Protein AF-A0A8T4ZKP3-F1 (afdb_monomer_lite)

Foldseek 3Di:
DDDDDDDDDDDPDDDDDDDDPDDDPDPDPPPPPVDDDPVVVVVQVVCVHPVNVVVVVVVVVVVLVVVVVVLVVDPLLVVVLVVVVVDNDDLVVSCVVPVDDPVVSVVNVVSCVVNVNDDDDDDDD

Structure (mmCIF, N/CA/C/O backbone):
data_AF-A0A8T4ZKP3-F1
#
_entry.id   AF-A0A8T4ZKP3-F1
#
loop_
_atom_site.group_PDB
_atom_site.id
_atom_site.type_symbol
_atom_site.label_atom_id
_atom_site.label_alt_id
_atom_site.label_comp_id
_atom_site.label_asym_id
_atom_site.label_entity_id
_atom_site.label_seq_id
_atom_site.pdbx_PDB_ins_code
_atom_site.Cartn_x
_atom_site.Cartn_y
_atom_site.Cartn_z
_atom_site.occupancy
_atom_site.B_iso_or_equiv
_atom_site.auth_seq_id
_atom_site.auth_comp_id
_atom_site.auth_asym_id
_atom_site.auth_atom_id
_atom_site.pdbx_PDB_model_num
ATOM 1 N N . MET A 1 1 ? 25.979 -29.014 13.413 1.00 35.12 1 MET A N 1
ATOM 2 C CA . MET A 1 1 ? 24.969 -28.679 14.442 1.00 35.12 1 MET A CA 1
ATOM 3 C C . MET A 1 1 ? 23.823 -27.948 13.746 1.00 35.12 1 MET A C 1
ATOM 5 O O . MET A 1 1 ? 23.999 -26.814 13.324 1.00 35.12 1 MET A O 1
ATOM 9 N N . LEU A 1 2 ? 22.718 -28.652 13.485 1.00 24.64 2 LEU A N 1
ATOM 10 C CA . LEU A 1 2 ? 21.556 -28.159 12.734 1.00 24.64 2 LEU A CA 1
ATOM 11 C C . LEU A 1 2 ? 20.742 -27.194 13.605 1.00 24.64 2 LEU A C 1
ATOM 13 O O . LEU A 1 2 ? 20.291 -27.583 14.679 1.00 24.64 2 LEU A O 1
ATOM 17 N N . LYS A 1 3 ? 20.518 -25.959 13.143 1.00 26.59 3 LYS A N 1
ATOM 18 C CA . LYS A 1 3 ? 19.431 -25.122 13.666 1.00 26.59 3 LYS A CA 1
ATOM 19 C C . LYS A 1 3 ? 18.192 -25.358 12.807 1.00 26.59 3 LYS A C 1
ATOM 21 O O . LYS A 1 3 ? 18.160 -24.988 11.638 1.00 26.59 3 LYS A O 1
ATOM 26 N N . LEU A 1 4 ? 17.199 -26.009 13.405 1.00 24.86 4 LEU A N 1
ATOM 27 C CA . LEU A 1 4 ? 15.846 -26.141 12.878 1.00 24.86 4 LEU A CA 1
ATOM 28 C C . LEU A 1 4 ? 15.144 -24.784 12.988 1.00 24.86 4 LEU A C 1
ATOM 30 O O . LEU A 1 4 ? 14.849 -24.334 14.091 1.00 24.86 4 LEU A O 1
ATOM 34 N N . PHE A 1 5 ? 14.841 -24.157 11.854 1.00 29.16 5 PHE A N 1
ATOM 35 C CA . PHE A 1 5 ? 13.749 -23.194 11.774 1.00 29.16 5 PHE A CA 1
ATOM 36 C C . PHE A 1 5 ? 12.576 -23.883 11.085 1.00 29.16 5 PHE A C 1
ATOM 38 O O . PHE A 1 5 ? 12.651 -24.271 9.921 1.00 29.16 5 PHE A O 1
ATOM 45 N N . SER A 1 6 ? 11.514 -24.091 11.856 1.00 30.12 6 SER A N 1
ATOM 46 C CA . SER A 1 6 ? 10.230 -24.576 11.368 1.00 30.12 6 SER A CA 1
ATOM 47 C C . SER A 1 6 ? 9.428 -23.373 10.884 1.00 30.12 6 SER A C 1
ATOM 49 O O . SER A 1 6 ? 9.102 -22.499 11.685 1.00 30.12 6 SER A O 1
ATOM 51 N N . TYR A 1 7 ? 9.117 -23.324 9.591 1.00 32.78 7 TYR A N 1
ATOM 52 C CA . TYR A 1 7 ? 8.030 -22.500 9.070 1.00 32.78 7 TYR A CA 1
ATOM 53 C C . TYR A 1 7 ? 7.162 -23.334 8.129 1.00 32.78 7 TYR A C 1
ATOM 55 O O . TYR A 1 7 ? 7.633 -24.261 7.470 1.00 32.78 7 TYR A O 1
ATOM 63 N N . GLY A 1 8 ? 5.867 -23.040 8.185 1.00 33.34 8 GLY A N 1
ATOM 64 C CA . GLY A 1 8 ? 4.751 -23.896 7.812 1.00 33.34 8 GLY A CA 1
ATOM 65 C C . GLY A 1 8 ? 4.770 -24.537 6.421 1.00 33.34 8 GLY A C 1
ATOM 66 O O . GLY A 1 8 ? 5.359 -24.070 5.455 1.00 33.34 8 GLY A O 1
ATOM 67 N N . ARG A 1 9 ? 4.049 -25.658 6.390 1.00 46.59 9 ARG A N 1
ATOM 68 C CA . ARG A 1 9 ? 3.660 -26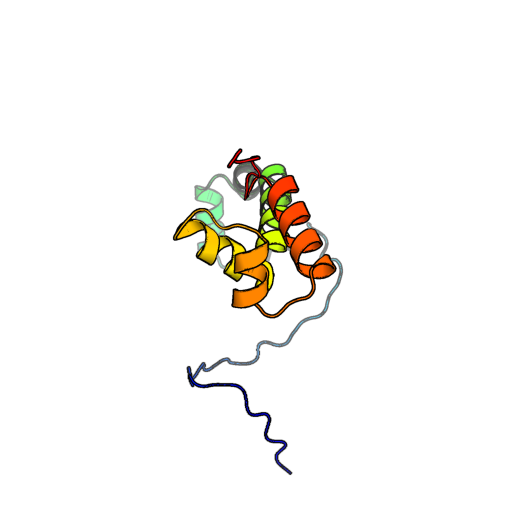.536 5.281 1.00 46.59 9 ARG A CA 1
ATOM 69 C C . ARG A 1 9 ? 3.565 -25.845 3.908 1.00 46.59 9 ARG A C 1
ATOM 71 O O . ARG A 1 9 ? 2.576 -25.187 3.618 1.00 46.59 9 ARG A O 1
ATOM 78 N N . THR A 1 10 ? 4.559 -26.073 3.050 1.00 31.80 10 THR A N 1
ATOM 79 C CA . THR A 1 10 ? 4.486 -26.705 1.709 1.00 31.80 10 THR A CA 1
ATOM 80 C C . THR A 1 10 ? 5.924 -26.742 1.183 1.00 31.80 10 THR A C 1
ATOM 82 O O . THR A 1 10 ? 6.499 -25.704 0.873 1.00 31.80 10 THR A O 1
ATOM 85 N N . LYS A 1 11 ? 6.561 -27.920 1.134 1.00 27.72 11 LYS A N 1
ATOM 86 C CA . LYS A 1 11 ? 7.918 -28.050 0.577 1.00 27.72 11 LYS A CA 1
ATOM 87 C C . LYS A 1 11 ? 7.837 -27.983 -0.950 1.00 27.72 11 LYS A C 1
ATOM 89 O O . LYS A 1 11 ? 7.733 -29.023 -1.592 1.00 27.72 11 LYS A O 1
ATOM 94 N N . ILE A 1 12 ? 7.903 -26.788 -1.532 1.00 30.66 12 ILE A N 1
ATOM 95 C CA . ILE A 1 12 ? 8.325 -26.663 -2.931 1.00 30.66 12 ILE A CA 1
ATOM 96 C C . ILE A 1 12 ? 9.845 -26.815 -2.929 1.00 30.66 12 ILE A C 1
ATOM 98 O O . ILE A 1 12 ? 10.568 -26.035 -2.309 1.00 30.66 12 ILE A O 1
ATOM 102 N N . ARG A 1 13 ? 10.322 -27.888 -3.555 1.00 28.45 13 ARG A N 1
ATOM 103 C CA . ARG A 1 13 ? 11.745 -28.146 -3.758 1.00 28.45 13 ARG A CA 1
ATOM 104 C C . ARG A 1 13 ? 12.170 -27.276 -4.934 1.00 28.45 13 ARG A C 1
ATOM 106 O O . ARG A 1 13 ? 11.744 -27.547 -6.049 1.00 28.45 13 ARG A O 1
ATOM 113 N N . VAL A 1 14 ? 12.936 -26.221 -4.677 1.00 31.30 14 VAL A N 1
ATOM 114 C CA . VAL A 1 14 ? 13.518 -25.419 -5.754 1.00 31.30 14 VAL A CA 1
ATOM 115 C C . VAL A 1 14 ? 15.012 -25.674 -5.785 1.00 31.30 14 VAL A C 1
ATOM 117 O O . VAL A 1 14 ? 15.708 -25.417 -4.803 1.00 31.30 14 VAL A O 1
ATOM 120 N N . GLU A 1 15 ? 15.490 -26.230 -6.893 1.00 28.39 15 GLU A N 1
ATOM 121 C CA . GLU A 1 15 ? 16.912 -26.231 -7.204 1.00 28.39 15 GLU A CA 1
ATOM 122 C C . GLU A 1 15 ? 17.286 -24.824 -7.662 1.00 28.39 15 GLU A C 1
ATOM 124 O O . GLU A 1 15 ? 16.743 -24.313 -8.638 1.00 28.39 15 GLU A O 1
ATOM 129 N N . TYR A 1 16 ? 18.206 -24.189 -6.942 1.00 36.50 16 TYR A N 1
ATOM 130 C CA . TYR A 1 16 ? 18.869 -22.980 -7.406 1.00 36.50 16 TYR A CA 1
ATOM 131 C C . TYR A 1 16 ? 20.374 -23.193 -7.319 1.00 36.50 16 TYR A C 1
ATOM 133 O O . TYR A 1 16 ? 20.923 -23.446 -6.245 1.00 36.50 16 TYR A O 1
ATOM 141 N N . THR A 1 17 ? 21.051 -23.055 -8.453 1.00 42.66 17 THR A N 1
ATOM 142 C CA . THR A 1 17 ? 22.490 -22.820 -8.517 1.00 42.66 17 THR A CA 1
ATOM 143 C C . THR A 1 17 ? 22.757 -21.397 -8.031 1.00 42.66 17 THR A C 1
ATOM 145 O O . THR A 1 17 ? 22.214 -20.430 -8.562 1.00 42.66 17 THR A O 1
ATOM 148 N N . MET A 1 18 ? 23.580 -21.251 -6.992 1.00 35.97 18 MET A N 1
ATOM 149 C CA . MET A 1 18 ? 24.022 -19.939 -6.522 1.00 35.97 18 MET A CA 1
ATOM 150 C C . MET A 1 18 ? 24.868 -19.261 -7.609 1.00 35.97 18 MET A C 1
ATOM 152 O O . MET A 1 18 ? 26.040 -19.588 -7.780 1.00 35.97 18 MET A O 1
ATOM 156 N N . ALA A 1 19 ? 24.290 -18.300 -8.332 1.00 43.16 19 ALA A N 1
ATOM 157 C CA . ALA A 1 19 ? 25.072 -17.326 -9.085 1.00 43.16 19 ALA A CA 1
ATOM 158 C C . ALA A 1 19 ? 25.705 -16.330 -8.091 1.00 43.16 19 ALA A C 1
ATOM 160 O O . ALA A 1 19 ? 25.031 -15.893 -7.151 1.00 43.16 19 ALA A O 1
ATOM 161 N N . PRO A 1 20 ? 26.990 -15.967 -8.248 1.00 42.41 20 PRO A N 1
ATOM 162 C CA . PRO A 1 20 ? 27.661 -15.084 -7.308 1.00 42.41 20 PRO A CA 1
ATOM 163 C C . PRO A 1 20 ? 27.007 -13.700 -7.336 1.00 42.41 20 PRO A C 1
ATOM 165 O O . PRO A 1 20 ? 26.900 -13.064 -8.385 1.00 42.41 20 PRO A O 1
ATOM 168 N N . GLN A 1 21 ? 26.596 -13.221 -6.162 1.00 52.56 21 GLN A N 1
ATOM 169 C CA . GLN A 1 21 ? 26.094 -11.864 -5.974 1.00 52.56 21 GLN A CA 1
ATOM 170 C C . GLN A 1 21 ? 27.250 -10.877 -6.184 1.00 52.56 21 GLN A C 1
ATOM 172 O O . GLN A 1 21 ? 28.018 -10.586 -5.265 1.00 52.56 21 GLN A O 1
ATOM 177 N N . ARG A 1 22 ? 27.402 -10.364 -7.410 1.00 44.00 22 ARG A N 1
ATOM 178 C CA . ARG A 1 22 ? 28.267 -9.210 -7.669 1.00 44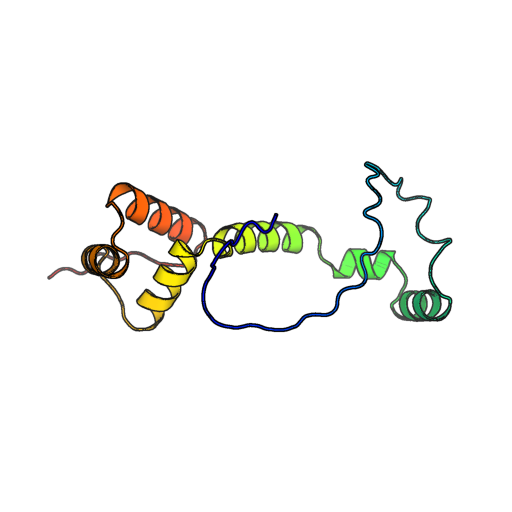.00 22 ARG A CA 1
ATOM 179 C C . ARG A 1 22 ? 27.595 -7.966 -7.097 1.00 44.00 22 ARG A C 1
ATOM 181 O O . ARG A 1 22 ? 26.76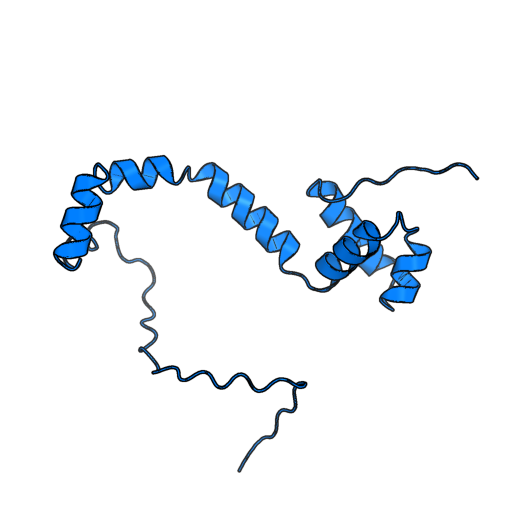6 -7.334 -7.743 1.00 44.00 22 ARG A O 1
ATOM 188 N N . ASN A 1 23 ? 28.009 -7.594 -5.892 1.00 45.66 23 ASN A N 1
ATOM 189 C CA . ASN A 1 23 ? 27.893 -6.223 -5.420 1.00 45.66 23 ASN A CA 1
ATOM 190 C C . ASN A 1 23 ? 28.708 -5.328 -6.365 1.00 45.66 23 ASN A C 1
ATOM 192 O O . ASN A 1 23 ? 29.934 -5.423 -6.382 1.00 45.66 23 ASN A O 1
ATOM 196 N N . ASN A 1 24 ? 28.061 -4.449 -7.135 1.00 44.06 24 ASN A N 1
ATOM 197 C CA . ASN A 1 24 ? 28.739 -3.236 -7.585 1.00 44.06 24 ASN A CA 1
ATOM 198 C C . ASN A 1 24 ? 27.764 -2.055 -7.762 1.00 44.06 24 ASN A C 1
ATOM 200 O O . ASN A 1 24 ? 26.943 -2.059 -8.687 1.00 44.06 24 ASN A O 1
ATOM 204 N N . PRO A 1 25 ? 27.834 -1.037 -6.888 1.00 52.25 25 PRO A N 1
ATOM 205 C CA . PRO A 1 25 ? 27.089 0.198 -7.052 1.00 52.25 25 PRO A CA 1
ATOM 206 C C . PRO A 1 25 ? 27.671 0.996 -8.232 1.00 52.25 25 PRO A C 1
ATOM 208 O O . PRO A 1 25 ? 28.867 1.242 -8.299 1.00 52.25 25 PRO A O 1
ATOM 211 N N . ARG A 1 26 ? 26.800 1.461 -9.137 1.00 47.28 26 ARG A N 1
ATOM 212 C CA . ARG A 1 26 ? 27.110 2.327 -10.300 1.00 47.28 26 ARG A CA 1
ATOM 213 C C . ARG A 1 26 ? 27.875 1.658 -11.453 1.00 47.28 26 ARG A C 1
ATOM 215 O O . ARG A 1 26 ? 28.978 2.057 -11.811 1.00 47.28 26 ARG A O 1
ATOM 222 N N . ILE A 1 27 ? 27.213 0.750 -12.167 1.00 46.22 27 ILE A N 1
ATOM 223 C CA . ILE A 1 27 ? 27.586 0.499 -13.568 1.00 46.22 27 ILE A CA 1
ATOM 224 C C . ILE A 1 27 ? 27.127 1.711 -14.392 1.00 46.22 27 ILE A C 1
ATOM 226 O O . ILE A 1 27 ? 25.927 1.898 -14.606 1.00 46.22 27 ILE A O 1
ATOM 230 N N . SER A 1 28 ? 28.089 2.543 -14.808 1.00 49.69 28 SER A N 1
ATOM 231 C CA . SER A 1 28 ? 27.912 3.627 -15.782 1.00 49.69 28 SER A CA 1
ATOM 232 C C . SER A 1 28 ? 27.159 3.120 -17.017 1.00 49.69 28 SER A C 1
ATOM 234 O O . SER A 1 28 ? 27.472 2.048 -17.538 1.00 49.69 28 SER A O 1
ATOM 236 N N . ARG A 1 29 ? 26.169 3.894 -17.491 1.00 48.72 29 ARG A N 1
ATOM 237 C CA . ARG A 1 29 ? 25.304 3.562 -18.643 1.00 48.72 29 ARG A CA 1
ATOM 238 C C . ARG A 1 29 ? 26.085 3.119 -19.890 1.00 48.72 29 ARG A C 1
ATOM 240 O O . ARG A 1 29 ? 25.579 2.308 -20.649 1.00 48.72 29 ARG A O 1
ATOM 247 N N . LYS A 1 30 ? 27.325 3.589 -20.058 1.00 43.25 30 LYS A N 1
ATOM 248 C CA . LYS A 1 30 ? 28.146 3.408 -21.264 1.00 43.25 30 LYS A CA 1
ATOM 249 C C . LYS A 1 30 ? 28.743 2.001 -21.462 1.00 43.25 30 LYS A C 1
ATOM 251 O O . LYS A 1 30 ? 29.404 1.783 -22.463 1.00 43.25 30 LYS A O 1
ATOM 256 N N . ASN A 1 31 ? 28.550 1.063 -20.527 1.00 44.44 31 ASN A N 1
ATOM 257 C CA . ASN A 1 31 ? 29.240 -0.240 -20.526 1.00 44.44 31 ASN A CA 1
ATOM 258 C C . ASN A 1 31 ? 28.301 -1.466 -20.629 1.00 44.44 31 ASN A C 1
ATOM 260 O O . ASN A 1 31 ? 28.696 -2.560 -20.234 1.00 44.44 31 ASN A O 1
ATOM 264 N N . ARG A 1 32 ? 27.044 -1.300 -21.079 1.00 47.75 32 ARG A N 1
ATOM 265 C CA . ARG A 1 32 ? 26.034 -2.387 -21.106 1.00 47.75 32 ARG A CA 1
ATOM 266 C C . ARG A 1 32 ? 25.724 -2.973 -22.486 1.00 47.75 32 ARG A C 1
ATOM 268 O O . ARG A 1 32 ? 25.268 -4.106 -22.539 1.00 47.75 32 ARG A O 1
ATOM 275 N N . GLU A 1 33 ? 25.975 -2.245 -23.571 1.00 48.31 33 GLU A N 1
ATOM 276 C CA . GLU A 1 33 ? 25.677 -2.725 -24.934 1.00 48.31 33 GLU A CA 1
ATOM 277 C C . GLU A 1 33 ? 26.687 -3.769 -25.435 1.00 48.31 33 GLU A C 1
ATOM 279 O O . GLU A 1 33 ? 26.319 -4.667 -26.177 1.00 48.31 33 GLU A O 1
ATOM 284 N N . ALA A 1 34 ? 27.940 -3.730 -24.971 1.00 52.34 34 ALA A N 1
ATOM 285 C CA . ALA A 1 34 ? 29.022 -4.576 -25.490 1.00 52.34 34 ALA A CA 1
ATOM 286 C C . ALA A 1 34 ? 29.022 -6.044 -24.996 1.00 52.34 34 ALA A C 1
ATOM 288 O O . ALA A 1 34 ? 29.995 -6.757 -25.223 1.00 52.34 34 ALA A O 1
ATOM 289 N N . ALA A 1 35 ? 27.988 -6.496 -24.278 1.00 57.62 35 ALA A N 1
ATOM 290 C CA . ALA A 1 35 ? 27.959 -7.825 -23.649 1.00 57.62 35 ALA A CA 1
ATOM 291 C C . ALA A 1 35 ? 26.611 -8.556 -23.798 1.00 57.62 35 ALA A C 1
ATOM 293 O O . ALA A 1 35 ? 26.294 -9.430 -22.989 1.00 57.62 35 ALA A O 1
ATOM 294 N N . LEU A 1 36 ? 25.795 -8.177 -24.782 1.00 63.53 36 LEU A N 1
ATOM 295 C CA . LEU A 1 36 ? 24.539 -8.870 -25.069 1.00 63.53 36 LEU A CA 1
ATOM 296 C C . LEU A 1 36 ? 24.806 -10.065 -26.004 1.00 63.53 36 LEU A C 1
ATOM 298 O O . LEU A 1 36 ? 25.575 -9.910 -26.952 1.00 63.53 36 LEU A O 1
ATOM 302 N N . PRO A 1 37 ? 24.197 -11.243 -25.761 1.00 79.62 37 PRO A N 1
ATOM 303 C CA . PRO A 1 37 ? 24.164 -12.322 -26.746 1.00 79.62 37 PRO A CA 1
ATOM 304 C C . PRO A 1 37 ? 23.595 -11.816 -28.078 1.00 79.62 37 PRO A C 1
ATOM 306 O O . PRO A 1 37 ? 22.670 -11.002 -28.074 1.00 79.62 37 PRO A O 1
ATOM 309 N N . GLU A 1 38 ? 24.133 -12.309 -29.193 1.00 71.38 38 GLU A N 1
ATOM 310 C CA . GLU A 1 38 ? 23.807 -11.852 -30.553 1.00 71.38 38 GLU A CA 1
ATOM 311 C C . GLU A 1 38 ? 22.292 -11.887 -30.826 1.00 71.38 38 GLU A C 1
ATOM 313 O O . GLU A 1 38 ? 21.718 -10.869 -31.211 1.00 71.38 38 GLU A O 1
ATOM 318 N N . GLU A 1 39 ? 21.617 -12.970 -30.425 1.00 70.50 39 GLU A N 1
ATOM 319 C CA . GLU A 1 39 ? 20.152 -13.127 -30.492 1.00 70.50 39 GLU A CA 1
ATOM 320 C C . GLU A 1 39 ? 19.373 -11.996 -29.796 1.00 70.50 39 GLU A C 1
ATOM 322 O O . GLU A 1 39 ? 18.339 -11.535 -30.277 1.00 70.50 39 GLU A O 1
ATOM 327 N N . VAL A 1 40 ? 19.861 -11.515 -28.649 1.00 76.94 40 VAL A N 1
ATOM 328 C CA . VAL A 1 40 ? 19.201 -10.437 -27.896 1.00 76.94 40 VAL A CA 1
ATOM 329 C C . VAL A 1 40 ? 19.447 -9.089 -28.573 1.00 76.94 40 VAL A C 1
ATOM 331 O O . VAL A 1 40 ? 18.574 -8.221 -28.555 1.00 76.94 40 VAL A O 1
ATOM 334 N N . SER A 1 41 ? 20.620 -8.903 -29.182 1.00 70.44 41 SER A N 1
ATOM 335 C CA . SER A 1 41 ? 20.955 -7.673 -29.904 1.00 70.44 41 SER A CA 1
ATOM 336 C C . SER A 1 41 ? 20.124 -7.500 -31.178 1.00 70.44 41 SER A C 1
ATOM 338 O O . SER A 1 41 ? 19.668 -6.387 -31.462 1.00 70.44 41 SER A O 1
ATOM 340 N N . GLU A 1 42 ? 19.852 -8.596 -31.889 1.00 73.94 42 GLU A N 1
ATOM 341 C CA . GLU A 1 42 ? 18.992 -8.606 -33.072 1.00 73.94 42 GLU A CA 1
ATOM 342 C C . GLU A 1 42 ? 17.539 -8.321 -32.683 1.00 73.94 42 GLU A C 1
ATOM 344 O O . GLU A 1 42 ? 16.947 -7.379 -33.205 1.00 73.94 42 GLU A O 1
ATOM 349 N N . ALA A 1 43 ? 17.006 -9.006 -31.666 1.00 74.94 43 ALA A N 1
ATOM 350 C CA . ALA A 1 43 ? 15.640 -8.776 -31.185 1.00 74.94 43 ALA A CA 1
ATOM 351 C C . ALA A 1 43 ? 15.400 -7.333 -30.694 1.00 74.94 43 ALA A C 1
ATOM 353 O O . ALA A 1 43 ? 14.328 -6.760 -30.898 1.00 74.94 43 ALA A O 1
ATOM 354 N N . ILE A 1 44 ? 16.393 -6.716 -30.044 1.00 73.69 44 ILE A N 1
ATOM 355 C CA . ILE A 1 44 ? 16.308 -5.314 -29.608 1.00 73.69 44 ILE A CA 1
ATOM 356 C C . ILE A 1 44 ? 16.370 -4.369 -30.811 1.00 73.69 44 ILE A C 1
ATOM 358 O O . ILE A 1 44 ? 15.638 -3.380 -30.839 1.00 73.69 44 ILE A O 1
ATOM 362 N N . SER A 1 45 ? 17.219 -4.665 -31.797 1.00 75.81 45 SER A N 1
ATOM 363 C CA . SER A 1 45 ? 17.304 -3.896 -33.044 1.00 75.81 45 SER A CA 1
ATOM 364 C C . SER A 1 45 ? 15.984 -3.934 -33.818 1.00 75.81 45 SER A C 1
ATOM 366 O O . SER A 1 45 ? 15.491 -2.885 -34.234 1.00 75.81 45 SER A O 1
ATOM 368 N N . GLU A 1 46 ? 15.362 -5.109 -33.933 1.00 79.81 46 GLU A N 1
ATOM 369 C CA . GLU A 1 46 ? 14.043 -5.294 -34.555 1.00 79.81 46 GLU A CA 1
ATOM 370 C C . GLU A 1 46 ? 12.925 -4.559 -33.803 1.00 79.81 46 GLU A C 1
ATOM 372 O O . GLU A 1 46 ? 12.021 -3.998 -34.422 1.00 79.81 46 GLU A O 1
ATOM 377 N N . ALA A 1 47 ? 13.012 -4.485 -32.472 1.00 73.88 47 ALA A N 1
ATOM 378 C CA . ALA A 1 47 ? 12.079 -3.732 -31.634 1.00 73.88 47 ALA A CA 1
ATOM 379 C C . ALA A 1 47 ? 12.274 -2.199 -31.695 1.00 73.88 47 ALA A C 1
ATOM 381 O O . ALA A 1 47 ? 11.636 -1.475 -30.930 1.00 73.88 47 ALA A O 1
ATOM 382 N N . GLY A 1 48 ? 13.146 -1.683 -32.571 1.00 79.38 48 GLY A N 1
ATOM 383 C CA . GLY A 1 48 ? 13.415 -0.247 -32.714 1.00 79.38 48 GLY A CA 1
ATOM 384 C C . GLY A 1 48 ? 14.532 0.286 -31.808 1.00 79.38 48 GLY A C 1
ATOM 385 O O . GLY A 1 48 ? 14.669 1.500 -31.645 1.00 79.38 48 GLY A O 1
ATOM 386 N N . GLY A 1 49 ? 15.337 -0.600 -31.222 1.00 83.38 49 GLY A N 1
ATOM 387 C CA . GLY A 1 49 ? 16.488 -0.263 -30.387 1.00 83.38 49 GLY A CA 1
ATOM 388 C C . GLY A 1 49 ? 16.153 -0.011 -28.913 1.00 83.38 49 GLY A C 1
ATOM 389 O O . GLY A 1 49 ? 14.996 0.060 -28.490 1.00 83.38 49 GLY A O 1
ATOM 390 N N . LEU A 1 50 ? 17.202 0.154 -28.098 1.00 75.75 50 LEU A N 1
ATOM 391 C CA . LEU A 1 50 ? 17.070 0.395 -26.654 1.00 75.75 50 LEU A CA 1
ATOM 392 C C . LEU A 1 50 ? 16.302 1.681 -26.334 1.00 75.75 50 LEU A C 1
ATOM 394 O O . LEU A 1 50 ? 15.548 1.713 -25.363 1.00 75.75 50 LEU A O 1
ATOM 398 N N . ASP A 1 51 ? 16.455 2.721 -27.152 1.00 78.06 51 ASP A N 1
ATOM 399 C CA . ASP A 1 51 ? 15.752 3.989 -26.956 1.00 78.06 51 ASP A CA 1
ATOM 400 C C . ASP A 1 51 ? 14.236 3.834 -27.138 1.00 78.06 51 ASP A C 1
ATOM 402 O O . ASP A 1 51 ? 13.459 4.392 -26.355 1.00 78.06 51 ASP A O 1
ATOM 406 N N . HIS A 1 52 ? 13.800 3.018 -28.106 1.00 80.56 52 HIS A N 1
ATOM 407 C CA . HIS A 1 52 ? 12.382 2.718 -28.299 1.00 80.56 52 HIS A CA 1
ATOM 408 C C . HIS A 1 52 ? 11.811 1.948 -27.104 1.00 80.56 52 HIS A C 1
ATOM 410 O O . HIS A 1 52 ? 10.769 2.328 -26.566 1.00 80.56 52 HIS A O 1
ATOM 416 N N . LEU A 1 53 ? 12.535 0.937 -26.613 1.00 79.00 53 LEU A N 1
ATOM 417 C CA . LEU A 1 53 ? 12.148 0.179 -25.419 1.00 79.00 53 LEU A CA 1
ATOM 418 C C . LEU A 1 53 ? 12.058 1.068 -24.170 1.00 79.00 53 LEU A C 1
ATOM 420 O O . LEU A 1 53 ? 11.092 0.982 -23.412 1.00 79.00 53 LEU A O 1
ATOM 424 N N . LEU A 1 54 ? 13.033 1.955 -23.956 1.00 75.25 54 LEU A N 1
ATOM 425 C CA . LEU A 1 54 ? 13.028 2.881 -22.820 1.00 75.25 54 LEU A CA 1
ATOM 426 C C . LEU A 1 54 ? 11.849 3.859 -22.871 1.00 75.25 54 LEU A C 1
ATOM 428 O O . LEU A 1 54 ? 11.280 4.181 -21.825 1.00 75.25 54 LEU A O 1
ATOM 432 N N . SER A 1 55 ? 11.465 4.302 -24.069 1.00 77.88 55 SER A N 1
ATOM 433 C CA . SER A 1 55 ? 10.281 5.139 -24.282 1.00 77.88 55 SER A CA 1
ATOM 434 C C . SER A 1 55 ? 8.982 4.361 -24.029 1.00 77.88 55 SER A C 1
ATOM 436 O O . SER A 1 55 ? 8.079 4.852 -23.345 1.00 77.88 55 SER A O 1
ATOM 438 N N . ALA A 1 56 ? 8.918 3.107 -24.486 1.00 80.00 56 ALA A N 1
ATOM 439 C CA . ALA A 1 56 ? 7.771 2.221 -24.298 1.00 80.00 56 ALA A CA 1
ATOM 440 C C . ALA A 1 56 ? 7.521 1.847 -22.824 1.00 80.00 56 ALA A C 1
ATOM 442 O O . ALA A 1 56 ? 6.370 1.713 -22.414 1.00 80.00 56 ALA A O 1
ATOM 443 N N . ILE A 1 57 ? 8.576 1.732 -22.006 1.00 79.69 57 ILE A N 1
ATOM 444 C CA . ILE A 1 57 ? 8.477 1.405 -20.569 1.00 79.69 57 ILE A CA 1
ATOM 445 C C . ILE A 1 57 ? 7.775 2.515 -19.758 1.00 79.69 57 ILE A C 1
ATOM 447 O O . ILE A 1 57 ? 7.389 2.271 -18.619 1.00 79.69 57 ILE A O 1
ATOM 451 N N . ARG A 1 58 ? 7.573 3.718 -20.322 1.00 77.25 58 ARG A N 1
ATOM 452 C CA . ARG A 1 58 ? 6.885 4.861 -19.683 1.00 77.25 58 ARG A CA 1
ATOM 453 C C . ARG A 1 58 ? 7.309 5.051 -18.212 1.00 77.25 58 ARG A C 1
ATOM 455 O O . ARG A 1 58 ? 6.541 4.788 -17.290 1.00 77.25 58 ARG A O 1
ATOM 462 N N . PRO A 1 59 ? 8.528 5.560 -17.951 1.00 73.38 59 PRO A N 1
ATOM 463 C CA . PRO A 1 59 ? 9.150 5.552 -16.617 1.00 73.38 59 PRO A CA 1
ATOM 464 C C . PRO A 1 59 ? 8.328 6.180 -15.479 1.00 73.38 59 PRO A C 1
ATOM 466 O O . PRO A 1 59 ? 8.477 5.798 -14.317 1.00 73.38 59 PRO A O 1
ATOM 469 N N . ASN A 1 60 ? 7.465 7.149 -15.796 1.00 75.38 60 ASN A N 1
ATOM 470 C CA . ASN A 1 60 ? 6.577 7.772 -14.815 1.00 75.38 60 ASN A CA 1
ATOM 471 C C . ASN A 1 60 ? 5.492 6.805 -14.314 1.00 75.38 60 ASN A C 1
ATOM 473 O O . ASN A 1 60 ? 5.155 6.849 -13.131 1.00 75.38 60 ASN A O 1
ATOM 477 N N . GLU A 1 61 ? 5.000 5.910 -15.174 1.00 84.56 61 GLU A N 1
ATOM 478 C CA . GLU A 1 61 ? 4.038 4.859 -14.814 1.00 84.56 61 GLU A CA 1
ATOM 479 C C . GLU A 1 61 ? 4.706 3.839 -13.890 1.00 84.56 61 GLU A C 1
ATOM 481 O O . GLU A 1 61 ? 4.191 3.561 -12.813 1.00 84.56 61 GLU A O 1
ATOM 486 N N . ILE A 1 62 ? 5.944 3.432 -14.198 1.00 88.25 62 ILE A N 1
ATOM 487 C CA . ILE A 1 62 ? 6.726 2.519 -13.346 1.00 88.25 62 ILE A CA 1
ATOM 488 C C . ILE A 1 62 ? 6.897 3.055 -11.922 1.00 88.25 62 ILE A C 1
ATOM 490 O O . ILE A 1 62 ? 6.857 2.291 -10.956 1.00 88.25 62 ILE A O 1
ATOM 494 N N . LYS A 1 63 ? 7.089 4.370 -11.755 1.00 86.88 63 LYS A N 1
ATOM 495 C CA . LYS A 1 63 ? 7.207 4.968 -10.418 1.00 86.88 63 LYS A CA 1
ATOM 496 C C . LYS A 1 63 ? 5.888 4.884 -9.643 1.00 86.88 63 LYS A C 1
ATOM 498 O O . LYS A 1 63 ? 5.921 4.602 -8.443 1.00 86.88 63 LYS A O 1
ATOM 503 N N . ALA A 1 64 ? 4.759 5.131 -10.306 1.00 87.44 64 ALA A N 1
ATOM 504 C CA . ALA A 1 64 ? 3.435 5.001 -9.704 1.00 87.44 64 ALA A CA 1
ATOM 505 C C . ALA A 1 64 ? 3.127 3.536 -9.354 1.00 87.44 64 ALA A C 1
ATOM 507 O O . ALA A 1 64 ? 2.755 3.245 -8.215 1.00 87.44 64 ALA A O 1
ATOM 508 N N . ASP A 1 65 ? 3.403 2.611 -10.273 1.00 88.56 65 ASP A N 1
ATOM 509 C CA . ASP A 1 65 ? 3.225 1.172 -10.076 1.00 88.56 65 ASP A CA 1
ATOM 510 C C . ASP A 1 65 ? 4.087 0.651 -8.926 1.00 88.56 65 ASP A C 1
ATOM 512 O O . ASP A 1 65 ? 3.615 -0.095 -8.073 1.00 88.56 65 ASP A O 1
ATOM 516 N N . ALA A 1 66 ? 5.350 1.074 -8.839 1.00 92.38 66 ALA A N 1
ATOM 517 C CA . ALA A 1 66 ? 6.227 0.696 -7.736 1.00 92.38 66 ALA A CA 1
ATOM 518 C C . ALA A 1 66 ? 5.699 1.192 -6.379 1.00 92.38 66 ALA A C 1
ATOM 520 O O . ALA A 1 66 ? 5.778 0.466 -5.382 1.00 92.38 66 ALA A O 1
ATOM 521 N N . ALA A 1 67 ? 5.143 2.407 -6.325 1.00 90.62 67 ALA A N 1
ATOM 522 C CA . ALA A 1 67 ? 4.524 2.937 -5.112 1.00 90.62 67 ALA A CA 1
ATOM 523 C C . ALA A 1 67 ? 3.277 2.127 -4.722 1.00 90.62 67 ALA A C 1
ATOM 525 O O . ALA A 1 67 ? 3.142 1.736 -3.560 1.00 90.62 67 ALA A O 1
ATOM 526 N N . LEU A 1 68 ? 2.422 1.802 -5.695 1.00 91.75 68 LEU A N 1
ATOM 527 C CA . LEU A 1 68 ? 1.244 0.965 -5.490 1.00 91.75 68 LEU A CA 1
ATOM 528 C C . LEU A 1 68 ? 1.625 -0.447 -5.020 1.00 91.75 68 LEU A C 1
ATOM 530 O O . LEU A 1 68 ? 1.081 -0.945 -4.036 1.00 91.75 68 LEU A O 1
ATOM 534 N N . HIS A 1 69 ? 2.610 -1.080 -5.654 1.00 93.25 69 HIS A N 1
ATOM 535 C CA . HIS A 1 69 ? 3.081 -2.408 -5.264 1.00 93.25 69 HIS A CA 1
ATOM 536 C C . HIS A 1 69 ? 3.693 -2.425 -3.863 1.00 93.25 69 HIS A C 1
ATOM 538 O O . HIS A 1 69 ? 3.464 -3.373 -3.117 1.00 93.25 69 HIS A O 1
ATOM 544 N N . LYS A 1 70 ? 4.391 -1.363 -3.448 1.00 94.44 70 LYS A N 1
ATOM 545 C CA . LYS A 1 70 ? 4.861 -1.209 -2.060 1.00 94.44 70 LYS A CA 1
ATOM 546 C C . LYS A 1 70 ? 3.700 -1.116 -1.061 1.00 94.44 70 LYS A C 1
ATOM 548 O O . LYS A 1 70 ? 3.834 -1.486 0.109 1.00 94.44 70 LYS A O 1
ATOM 553 N N . ILE A 1 71 ? 2.547 -0.612 -1.497 1.00 93.94 71 ILE A N 1
ATOM 554 C CA . ILE A 1 71 ? 1.329 -0.614 -0.687 1.00 93.94 71 ILE A CA 1
ATOM 555 C C . ILE A 1 71 ? 0.697 -2.010 -0.642 1.00 93.94 71 ILE A C 1
ATOM 557 O O . ILE A 1 71 ? 0.253 -2.469 0.406 1.00 93.94 71 ILE A O 1
ATOM 561 N N . LEU A 1 72 ? 0.715 -2.736 -1.749 1.00 92.81 72 LEU A N 1
ATOM 562 C CA . LEU A 1 72 ? 0.150 -4.082 -1.819 1.00 92.81 72 LEU A CA 1
ATOM 563 C C . LEU A 1 72 ? 1.057 -5.166 -1.217 1.00 92.81 72 LEU A C 1
ATOM 565 O O . LEU A 1 72 ? 0.577 -6.252 -0.919 1.00 92.81 72 LEU A O 1
ATOM 569 N N . SER A 1 73 ? 2.343 -4.897 -0.988 1.00 94.62 73 SER A N 1
ATOM 570 C CA . SER A 1 73 ? 3.304 -5.887 -0.481 1.00 94.62 73 SER A CA 1
ATOM 571 C C . SER A 1 73 ? 3.182 -6.206 1.018 1.00 94.62 73 SER A C 1
ATOM 573 O O . SER A 1 73 ? 4.046 -6.886 1.563 1.00 94.62 73 SER A O 1
ATOM 575 N N . ASP A 1 74 ? 2.171 -5.684 1.713 1.00 95.44 74 ASP A N 1
ATOM 576 C CA . ASP A 1 74 ? 1.934 -5.942 3.138 1.00 95.44 74 ASP A CA 1
ATOM 577 C C . ASP A 1 74 ? 0.777 -6.923 3.321 1.00 95.44 74 ASP A C 1
ATOM 579 O O . ASP A 1 74 ? -0.324 -6.725 2.806 1.00 95.44 74 ASP A O 1
ATOM 583 N N . GLU A 1 75 ? 1.037 -7.976 4.090 1.00 94.31 75 GLU A N 1
ATOM 584 C CA . GLU A 1 75 ? 0.096 -9.072 4.311 1.00 94.31 75 GLU A CA 1
ATOM 585 C C . GLU A 1 75 ? -1.221 -8.594 4.938 1.00 94.31 75 GLU A C 1
ATOM 587 O O . GLU A 1 75 ? -2.299 -8.982 4.487 1.00 94.31 75 GLU A O 1
ATOM 592 N N . THR A 1 76 ? -1.149 -7.689 5.919 1.00 93.94 76 THR A N 1
ATOM 593 C CA . THR A 1 76 ? -2.318 -7.133 6.619 1.00 93.94 76 THR A CA 1
ATOM 594 C C . THR A 1 76 ? -3.246 -6.426 5.629 1.00 93.94 76 THR A C 1
ATOM 596 O O . THR A 1 76 ? -4.448 -6.696 5.588 1.00 93.94 76 THR A O 1
ATOM 599 N N . ARG A 1 77 ? -2.690 -5.569 4.767 1.00 94.81 77 ARG A N 1
ATOM 600 C CA . ARG A 1 77 ? -3.443 -4.865 3.718 1.00 94.81 77 ARG A CA 1
ATOM 601 C C . ARG A 1 77 ? -4.061 -5.824 2.700 1.00 94.81 77 ARG A C 1
ATOM 603 O O . ARG A 1 77 ? -5.218 -5.633 2.326 1.00 94.81 77 ARG A O 1
ATOM 610 N N . LEU A 1 78 ? -3.355 -6.882 2.300 1.00 94.81 78 LEU A N 1
ATOM 611 C CA . LEU A 1 78 ? -3.908 -7.898 1.395 1.00 94.81 78 LEU A CA 1
ATOM 612 C C . LEU A 1 78 ? -5.078 -8.668 2.018 1.00 94.81 78 LEU A C 1
ATOM 614 O O . LEU A 1 78 ? -6.058 -8.950 1.324 1.00 94.81 78 LEU A O 1
ATOM 618 N N . VAL A 1 79 ? -5.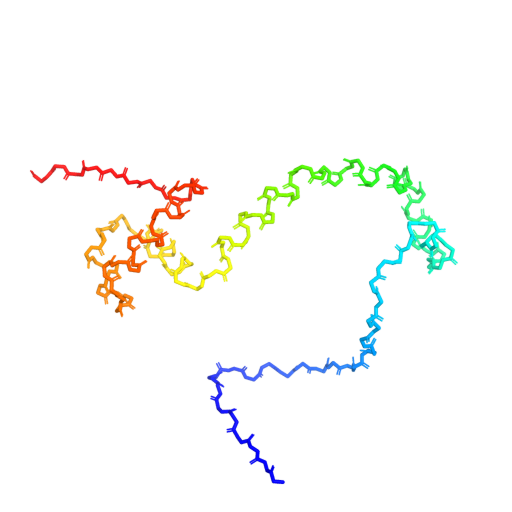006 -8.984 3.313 1.00 93.81 79 VAL A N 1
ATOM 619 C CA . VAL A 1 79 ? -6.114 -9.617 4.042 1.00 93.81 79 VAL A CA 1
ATOM 620 C C . VAL A 1 79 ? -7.326 -8.687 4.099 1.00 93.81 79 VAL A C 1
ATOM 622 O O . VAL A 1 79 ? -8.423 -9.134 3.771 1.00 93.81 79 VAL A O 1
ATOM 625 N N . ILE A 1 80 ? -7.138 -7.399 4.422 1.00 92.56 80 ILE A N 1
ATOM 626 C CA . ILE A 1 80 ? -8.220 -6.395 4.425 1.00 92.56 80 ILE A CA 1
ATOM 627 C C . ILE A 1 80 ? -8.900 -6.334 3.053 1.00 92.56 80 ILE A C 1
ATOM 629 O O . ILE A 1 80 ? -10.122 -6.446 2.964 1.00 92.56 80 ILE A O 1
ATOM 633 N N . LEU A 1 81 ? -8.117 -6.215 1.977 1.00 93.12 81 LEU A N 1
ATOM 634 C CA . LEU A 1 81 ? -8.647 -6.149 0.614 1.00 93.12 81 LEU A CA 1
ATOM 635 C C . LEU A 1 81 ? -9.427 -7.414 0.246 1.00 93.12 81 LEU A C 1
ATOM 637 O O . LEU A 1 81 ? -10.515 -7.326 -0.318 1.00 93.12 81 LEU A O 1
ATOM 641 N N . ARG A 1 82 ? -8.904 -8.599 0.578 1.00 93.44 82 ARG A N 1
ATOM 642 C CA . ARG A 1 82 ? -9.609 -9.863 0.324 1.00 93.44 82 ARG A CA 1
ATOM 643 C C . ARG A 1 82 ? -10.886 -9.990 1.145 1.00 93.44 82 ARG A C 1
ATOM 645 O O . ARG A 1 82 ? -11.864 -10.498 0.613 1.00 93.44 82 ARG A O 1
ATOM 652 N N . ALA A 1 83 ? -10.894 -9.524 2.390 1.00 90.12 83 ALA A N 1
ATOM 653 C CA . ALA A 1 83 ? -12.073 -9.553 3.247 1.00 90.12 83 ALA A CA 1
ATOM 654 C C . ALA A 1 83 ? -13.186 -8.646 2.693 1.00 90.12 83 ALA A C 1
ATOM 656 O O . ALA A 1 83 ? -14.295 -9.121 2.459 1.00 90.12 83 ALA A O 1
ATOM 657 N N . ILE A 1 84 ? -12.867 -7.383 2.382 1.00 88.69 84 ILE A N 1
ATOM 658 C CA . ILE A 1 84 ? -13.834 -6.403 1.853 1.00 88.69 84 ILE A CA 1
ATOM 659 C C . ILE A 1 84 ? -14.381 -6.826 0.478 1.00 88.69 84 ILE A C 1
ATOM 661 O O . ILE A 1 84 ? -15.532 -6.555 0.152 1.00 88.69 84 ILE A O 1
ATOM 665 N N . ARG A 1 85 ? -13.595 -7.550 -0.331 1.00 89.38 85 ARG A N 1
ATOM 666 C CA . ARG A 1 85 ? -14.078 -8.105 -1.608 1.00 89.38 85 ARG A CA 1
ATOM 667 C C . ARG A 1 85 ? -15.206 -9.127 -1.458 1.00 89.38 85 ARG A C 1
ATOM 669 O O . ARG A 1 85 ? -15.932 -9.330 -2.427 1.00 89.38 85 ARG A O 1
ATOM 676 N N . GLN A 1 86 ? -15.335 -9.777 -0.301 1.00 89.75 86 GLN A N 1
ATOM 677 C CA . GLN A 1 86 ? -16.407 -10.746 -0.058 1.00 89.75 86 GLN A CA 1
ATOM 678 C C . GLN A 1 86 ? -17.697 -10.058 0.390 1.00 89.75 86 GLN A C 1
ATOM 680 O O . GLN A 1 86 ? -18.783 -10.479 -0.002 1.00 89.75 86 GLN A O 1
ATOM 685 N N . CYS A 1 87 ? -17.584 -9.009 1.204 1.00 82.00 87 CYS A N 1
ATOM 686 C CA . CYS A 1 87 ? -18.696 -8.149 1.589 1.00 82.00 87 CYS A CA 1
ATOM 687 C C . CYS A 1 87 ? -18.187 -6.817 2.147 1.00 82.00 87 CYS 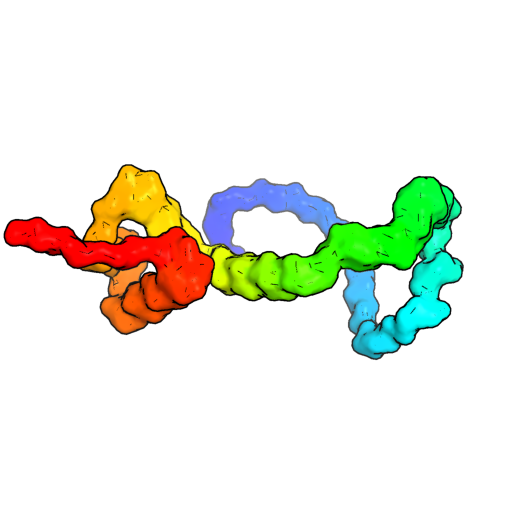A C 1
ATOM 689 O O . CYS A 1 87 ? -17.087 -6.741 2.695 1.00 82.00 87 CYS A O 1
ATOM 691 N N . ASP A 1 88 ? -19.018 -5.776 2.075 1.00 80.88 88 ASP A N 1
ATOM 692 C CA . ASP A 1 88 ? -18.726 -4.511 2.746 1.00 80.88 88 ASP A CA 1
ATOM 693 C C . ASP A 1 88 ? -18.658 -4.735 4.265 1.00 80.88 88 ASP A C 1
ATOM 695 O O . ASP A 1 88 ? -19.641 -5.129 4.901 1.00 80.88 88 ASP A O 1
ATOM 699 N N . MET A 1 89 ? -17.487 -4.492 4.860 1.00 79.06 89 MET A N 1
ATOM 700 C CA . MET A 1 89 ? -17.239 -4.744 6.280 1.00 79.06 89 MET A CA 1
ATOM 701 C C . MET A 1 89 ? -17.063 -3.454 7.078 1.00 79.06 89 MET A C 1
ATOM 703 O O . MET A 1 89 ? -16.350 -2.533 6.686 1.00 79.06 89 MET A O 1
ATOM 707 N N . CYS A 1 90 ? -17.648 -3.438 8.275 1.00 81.06 90 CYS A N 1
ATOM 708 C CA . CYS A 1 90 ? -17.305 -2.475 9.317 1.00 81.06 90 CYS A CA 1
ATOM 709 C C . CYS A 1 90 ? -15.868 -2.722 9.820 1.00 81.06 90 CYS A C 1
ATOM 711 O O . CYS A 1 90 ? -15.488 -3.885 10.002 1.00 81.06 90 CYS A O 1
ATOM 713 N N . PRO A 1 91 ? -15.099 -1.671 10.174 1.00 80.75 91 PRO A N 1
ATOM 714 C CA . PRO A 1 91 ? -13.791 -1.821 10.822 1.00 80.75 91 PRO A CA 1
ATOM 715 C C . PRO A 1 91 ? -13.831 -2.713 12.073 1.00 80.75 91 PRO A C 1
ATOM 717 O O . PRO A 1 91 ? -12.900 -3.463 12.345 1.00 80.75 91 PRO A O 1
ATOM 720 N N . CYS A 1 92 ? -14.950 -2.698 12.798 1.00 80.69 92 CYS A N 1
ATOM 721 C CA . CYS A 1 92 ? -15.195 -3.560 13.948 1.00 80.69 92 CYS A CA 1
ATOM 722 C C . CYS A 1 92 ? -15.100 -5.063 13.622 1.00 80.69 92 CYS A C 1
ATOM 724 O O . CYS A 1 92 ? -14.544 -5.824 14.410 1.00 80.69 92 CYS A O 1
ATOM 726 N N . VAL A 1 93 ? -15.578 -5.489 12.448 1.00 84.44 93 VAL A N 1
ATOM 727 C CA . VAL A 1 93 ? -15.499 -6.888 11.996 1.00 84.44 93 VAL A CA 1
ATOM 728 C C . VAL A 1 93 ? -14.074 -7.232 11.566 1.00 84.44 93 VAL A C 1
ATOM 730 O O . VAL A 1 93 ? -13.552 -8.276 11.954 1.00 84.44 93 VAL A O 1
ATOM 733 N N . LEU A 1 94 ? -13.410 -6.330 10.835 1.00 86.50 94 LEU A N 1
ATOM 734 C CA . LEU A 1 94 ? -12.013 -6.504 10.416 1.00 86.50 94 LEU A CA 1
ATOM 735 C C . LEU A 1 94 ? -11.074 -6.661 11.619 1.00 86.50 94 LEU A C 1
ATOM 737 O O . LEU A 1 94 ? -10.174 -7.498 11.596 1.00 86.50 94 LEU A O 1
ATOM 741 N N . LYS A 1 95 ? -11.322 -5.916 12.702 1.00 86.69 95 LYS A N 1
ATOM 742 C CA . LYS A 1 95 ? -10.578 -6.047 13.960 1.00 86.69 95 LYS A CA 1
ATOM 743 C C . LYS A 1 95 ? -10.658 -7.464 14.529 1.00 86.69 95 LYS A C 1
ATOM 745 O O . LYS A 1 95 ? -9.629 -8.031 14.883 1.00 86.69 95 LYS A O 1
ATOM 750 N N . VAL A 1 96 ? -11.865 -8.028 14.604 1.00 87.44 96 VAL A N 1
ATOM 751 C CA . VAL A 1 96 ? -12.090 -9.386 15.129 1.00 87.44 96 VAL A CA 1
ATOM 752 C C . VAL A 1 96 ? -11.456 -10.431 14.212 1.00 87.44 96 VAL A C 1
ATOM 754 O O . VAL A 1 96 ? -10.793 -11.341 14.699 1.00 87.44 96 VAL A O 1
ATOM 757 N N . LEU A 1 97 ? -11.604 -10.271 12.893 1.00 87.56 97 LEU A N 1
ATOM 758 C CA . LEU A 1 97 ? -11.049 -11.189 11.896 1.00 87.56 97 LEU A CA 1
ATOM 759 C C . LEU A 1 97 ? -9.517 -11.269 11.959 1.00 87.56 97 LEU A C 1
ATOM 761 O O . LEU A 1 97 ? -8.943 -12.337 11.764 1.00 87.56 97 LEU A O 1
ATOM 765 N N . MET A 1 98 ? -8.857 -10.137 12.200 1.00 88.00 98 MET A N 1
ATOM 766 C CA . MET A 1 98 ? -7.403 -10.009 12.074 1.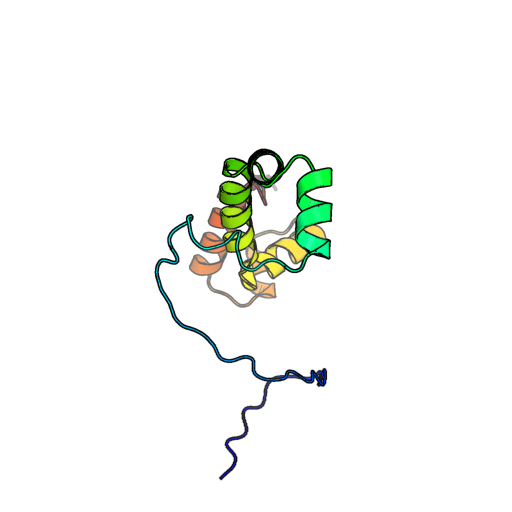00 88.00 98 MET A CA 1
ATOM 767 C C . MET A 1 98 ? -6.665 -9.980 13.415 1.00 88.00 98 MET A C 1
ATOM 769 O O . MET A 1 98 ? -5.442 -10.090 13.434 1.00 88.00 98 MET A O 1
ATOM 773 N N . ASN A 1 99 ? -7.387 -9.823 14.527 1.00 92.00 99 ASN A N 1
ATOM 774 C CA . ASN A 1 99 ? -6.840 -9.725 15.880 1.00 92.00 99 ASN A CA 1
ATOM 775 C C . ASN A 1 99 ? -5.724 -8.662 16.024 1.00 92.00 99 ASN A C 1
ATOM 777 O O . ASN A 1 99 ? -4.666 -8.912 16.602 1.00 92.00 99 ASN A O 1
ATOM 781 N N . ILE A 1 100 ? -5.954 -7.465 15.474 1.00 90.19 100 ILE A N 1
ATOM 782 C CA . ILE A 1 100 ? -5.030 -6.318 15.545 1.00 90.19 100 ILE A CA 1
ATOM 783 C C . ILE A 1 100 ? -5.628 -5.156 16.349 1.00 90.19 100 ILE A C 1
ATOM 785 O O . ILE A 1 100 ? -6.836 -5.087 16.569 1.00 90.19 100 ILE A O 1
ATOM 789 N N . SER A 1 101 ? -4.781 -4.219 16.791 1.00 90.69 101 SER A N 1
ATOM 790 C CA . SER A 1 101 ? -5.237 -3.013 17.495 1.00 90.69 101 SER A CA 1
ATOM 791 C C . SER A 1 101 ? -5.985 -2.047 16.570 1.00 90.69 101 SER A C 1
ATOM 793 O O . SER A 1 101 ? -5.719 -1.987 15.368 1.00 90.69 101 SER A O 1
ATOM 795 N N . ASP A 1 102 ? -6.855 -1.216 17.152 1.00 82.25 102 ASP A N 1
ATOM 796 C CA . ASP A 1 102 ? -7.612 -0.193 16.412 1.00 82.25 102 ASP A CA 1
ATOM 797 C C . ASP A 1 102 ? -6.690 0.809 15.708 1.00 82.25 102 ASP A C 1
ATOM 799 O O . ASP A 1 102 ? -6.926 1.181 14.562 1.00 82.25 102 ASP A O 1
ATOM 803 N N . SER A 1 103 ? -5.591 1.196 16.364 1.00 89.94 103 SER A N 1
ATOM 804 C CA . SER A 1 103 ? -4.583 2.096 15.796 1.00 89.94 103 SER A CA 1
ATOM 805 C C . SER A 1 103 ? -3.911 1.516 14.551 1.00 89.94 103 SER A C 1
ATOM 807 O O . SER A 1 103 ? -3.733 2.223 13.560 1.00 89.94 103 SER A O 1
ATOM 809 N N . ARG A 1 104 ? -3.573 0.221 14.573 1.00 91.50 104 ARG A N 1
ATOM 810 C CA . ARG A 1 104 ? -2.961 -0.471 13.432 1.00 91.50 104 ARG A CA 1
ATOM 811 C C . ARG A 1 104 ? -3.957 -0.642 12.297 1.00 91.50 104 ARG A C 1
ATOM 813 O O . ARG A 1 104 ? -3.615 -0.367 11.153 1.00 91.50 104 ARG A O 1
ATOM 820 N N . LEU A 1 105 ? -5.183 -1.066 12.606 1.00 90.19 105 LEU A N 1
ATOM 821 C CA . LEU A 1 105 ? -6.228 -1.219 11.597 1.00 90.19 105 LEU A CA 1
ATOM 822 C C . LEU A 1 105 ? -6.527 0.116 10.906 1.00 90.19 105 LEU A C 1
ATOM 824 O O . LEU A 1 105 ? -6.541 0.170 9.680 1.00 90.19 105 LEU A O 1
ATOM 828 N N . SER A 1 106 ? -6.703 1.186 11.686 1.00 88.75 106 SER A N 1
ATOM 829 C CA . SER A 1 106 ? -6.943 2.534 11.164 1.00 88.75 106 SER A CA 1
ATOM 830 C C . SER A 1 106 ? -5.819 2.982 10.229 1.00 88.75 106 SER A C 1
ATOM 832 O O . SER A 1 106 ? -6.091 3.375 9.100 1.00 88.75 106 SER A O 1
ATOM 834 N N . TYR A 1 107 ? -4.554 2.800 10.634 1.00 93.81 107 TYR A N 1
ATOM 835 C CA . TYR A 1 107 ? -3.399 3.094 9.782 1.00 93.81 107 TYR A CA 1
ATOM 836 C C . TYR A 1 107 ? -3.467 2.367 8.431 1.00 93.81 107 TYR A C 1
ATOM 838 O O . TYR A 1 107 ? -3.315 2.991 7.382 1.00 93.81 107 TYR A O 1
ATOM 846 N N . HIS A 1 108 ? -3.733 1.057 8.433 1.00 93.69 108 HIS A N 1
ATOM 847 C CA . HIS A 1 108 ? -3.830 0.299 7.186 1.00 93.69 108 HIS A CA 1
ATOM 848 C C . HIS A 1 108 ? -5.006 0.758 6.313 1.00 93.69 108 HIS A C 1
ATOM 850 O O . HIS A 1 108 ? -4.843 0.840 5.097 1.00 93.69 108 HIS A O 1
ATOM 856 N N . LEU A 1 109 ? -6.160 1.080 6.906 1.00 90.94 109 LEU A N 1
ATOM 857 C CA . LEU A 1 109 ? -7.325 1.588 6.176 1.00 90.94 109 LEU A CA 1
ATOM 858 C C . LEU A 1 109 ? -7.052 2.959 5.545 1.00 90.94 109 LEU A C 1
ATOM 860 O O . LEU A 1 109 ? -7.346 3.128 4.366 1.00 90.94 109 LEU A O 1
ATOM 864 N N . THR A 1 110 ? -6.429 3.891 6.273 1.00 91.94 110 THR A N 1
ATOM 865 C CA . THR A 1 110 ? -6.043 5.207 5.737 1.00 91.94 110 THR A CA 1
ATOM 866 C C . THR A 1 110 ? -5.085 5.062 4.561 1.00 91.94 110 THR A C 1
ATOM 868 O O . THR A 1 110 ? -5.322 5.637 3.506 1.00 91.94 110 THR A O 1
ATOM 871 N N . VAL A 1 111 ? -4.049 4.227 4.689 1.00 94.50 111 VAL A N 1
ATOM 872 C CA . VAL A 1 111 ? -3.086 4.005 3.597 1.00 94.50 111 VAL A CA 1
ATOM 873 C C . VAL A 1 111 ? -3.756 3.388 2.363 1.00 94.50 111 VAL A C 1
ATOM 875 O O . VAL A 1 111 ? -3.395 3.714 1.234 1.00 94.50 111 VAL A O 1
ATOM 878 N N . LEU A 1 112 ? -4.722 2.485 2.551 1.00 91.75 112 LEU A N 1
ATOM 879 C CA . LEU A 1 112 ? -5.483 1.904 1.442 1.00 91.75 112 LEU A CA 1
ATOM 880 C C . LEU A 1 112 ? -6.440 2.921 0.798 1.00 91.75 112 LEU A C 1
ATOM 882 O O . LEU A 1 112 ? -6.639 2.875 -0.415 1.00 91.75 112 LEU A O 1
ATOM 886 N N . GLU A 1 113 ? -7.025 3.825 1.581 1.00 89.50 113 GLU A N 1
ATOM 887 C CA . GLU A 1 113 ? -7.920 4.881 1.096 1.00 89.50 113 GLU A CA 1
ATOM 888 C C . GLU A 1 113 ? -7.147 5.957 0.319 1.00 89.50 113 GLU A C 1
ATOM 890 O O . GLU A 1 113 ? -7.542 6.311 -0.790 1.00 89.50 113 GLU A O 1
ATOM 895 N N . GLU A 1 114 ? -5.991 6.393 0.828 1.00 90.56 114 GLU A N 1
ATOM 896 C CA . GLU A 1 114 ? -5.070 7.311 0.138 1.00 90.56 114 GLU A CA 1
ATOM 897 C C . GLU A 1 114 ? -4.556 6.732 -1.188 1.00 90.56 114 GLU A C 1
ATOM 899 O O . GLU A 1 114 ? -4.367 7.460 -2.161 1.00 90.56 114 GLU A O 1
ATOM 904 N N . ALA A 1 115 ? -4.371 5.410 -1.249 1.00 90.81 115 ALA A N 1
ATOM 905 C CA . ALA A 1 115 ? -4.010 4.697 -2.473 1.00 90.81 115 ALA A CA 1
ATOM 906 C C . ALA A 1 115 ? -5.187 4.503 -3.447 1.00 90.81 115 ALA A C 1
ATOM 908 O O . ALA A 1 115 ? -4.999 3.930 -4.521 1.00 90.81 115 ALA A O 1
ATOM 909 N N . GLY A 1 116 ? -6.405 4.911 -3.073 1.00 90.12 116 GLY A N 1
ATOM 910 C CA . GLY A 1 116 ? -7.619 4.711 -3.866 1.00 90.12 116 GLY A CA 1
ATOM 911 C C . GLY A 1 116 ? -8.076 3.251 -3.967 1.00 90.12 116 GLY A C 1
ATOM 912 O O . GLY A 1 116 ? -8.886 2.923 -4.834 1.00 90.12 116 GLY A O 1
ATOM 913 N N . LEU A 1 117 ? -7.565 2.365 -3.104 1.00 90.50 117 LEU A N 1
ATOM 914 C CA . LEU A 1 117 ? -7.860 0.927 -3.124 1.00 90.50 117 LEU A CA 1
ATOM 915 C C . LEU A 1 117 ? -9.155 0.572 -2.387 1.00 90.50 117 LEU A C 1
ATOM 917 O O . LEU A 1 117 ? -9.771 -0.452 -2.683 1.00 90.50 117 LEU A O 1
ATOM 921 N N . VAL A 1 118 ? -9.569 1.402 -1.432 1.00 88.31 118 VAL A N 1
ATOM 922 C CA . VAL A 1 118 ? -10.826 1.261 -0.686 1.00 88.31 118 VAL A CA 1
ATOM 923 C C . VAL A 1 118 ? -11.526 2.613 -0.594 1.00 88.31 118 VAL A C 1
ATOM 925 O O . VAL A 1 118 ? -10.893 3.657 -0.735 1.00 88.31 118 VAL A O 1
ATOM 928 N N . ARG A 1 119 ? -12.839 2.605 -0.353 1.00 84.44 119 ARG A N 1
ATOM 929 C CA . ARG A 1 119 ? -13.610 3.820 -0.062 1.00 84.44 119 ARG A CA 1
ATOM 930 C C . ARG A 1 119 ? -14.378 3.629 1.228 1.00 84.44 119 ARG A C 1
ATOM 932 O O . ARG A 1 119 ? -15.051 2.612 1.395 1.00 84.44 119 ARG A O 1
ATOM 939 N N . SER A 1 120 ? -14.308 4.613 2.112 1.00 80.31 120 SER A N 1
ATOM 940 C CA . SER A 1 120 ? -15.163 4.657 3.289 1.00 80.31 120 SER A CA 1
ATOM 941 C C . SER A 1 120 ? -16.479 5.375 2.970 1.00 80.31 120 SER A C 1
ATOM 943 O O . SER A 1 120 ? -16.532 6.331 2.196 1.00 80.31 120 SER A O 1
ATOM 945 N N . TYR A 1 121 ? -17.580 4.908 3.555 1.00 79.12 121 TYR A N 1
ATOM 946 C CA . TYR A 1 121 ? -18.856 5.618 3.524 1.00 79.12 121 TYR A CA 1
ATOM 947 C C . TYR A 1 121 ? -19.579 5.438 4.853 1.00 79.12 121 TYR A C 1
ATOM 949 O O . TYR A 1 121 ? -19.474 4.410 5.523 1.00 79.12 121 TYR A O 1
ATOM 957 N N . LYS A 1 122 ? -20.326 6.466 5.256 1.00 75.56 122 LYS A N 1
ATOM 958 C CA . LYS A 1 122 ? -21.135 6.418 6.473 1.00 75.56 122 LYS A CA 1
ATOM 959 C C . LYS A 1 122 ? -22.486 5.805 6.138 1.00 75.56 122 LYS A C 1
ATOM 961 O O . LYS A 1 122 ? -23.326 6.456 5.521 1.00 75.56 122 LYS A O 1
ATOM 966 N N . LYS A 1 123 ? -22.707 4.565 6.567 1.00 70.56 123 LYS A N 1
ATOM 967 C CA . LYS A 1 123 ? -24.044 3.971 6.577 1.00 70.56 123 LYS A CA 1
ATOM 968 C C . LYS A 1 123 ? -24.792 4.516 7.798 1.00 70.56 123 LYS A C 1
ATOM 970 O O . LYS A 1 123 ? -24.351 4.306 8.925 1.00 70.56 123 LYS A O 1
ATOM 975 N N . LYS A 1 124 ? -25.875 5.268 7.578 1.00 55.50 124 LYS A N 1
ATOM 976 C CA . LYS A 1 124 ? -26.828 5.584 8.652 1.00 55.50 124 LYS A CA 1
ATOM 977 C C . LYS A 1 124 ? -27.591 4.295 8.962 1.00 55.50 124 LYS A C 1
ATOM 979 O O . LYS A 1 124 ? -28.128 3.692 8.034 1.00 55.50 124 LYS A O 1
ATOM 984 N N . ASN A 1 125 ? -27.551 3.869 10.221 1.00 51.28 125 ASN A N 1
ATOM 985 C CA . ASN A 1 125 ? -28.466 2.854 10.740 1.00 51.28 125 ASN A CA 1
ATOM 986 C C . ASN A 1 125 ? -29.840 3.476 10.968 1.00 51.28 125 ASN A C 1
ATOM 988 O O . ASN A 1 125 ? -29.869 4.669 11.355 1.00 51.28 125 ASN A O 1
#

pLDDT: mean 71.87, std 22.02, range [24.64, 95.44]

Sequence (125 aa):
MLKLFSYGRTKIRVEYTMAPQRNNPRISRKNREAALPEEVSEAISEAGGLDHLLSAIRPNEIKADAALHKILSDETRLVILRAIRQCDMCPCVLKVLMNISDSRLSYHLTVLEEAGLVRSYKKKN

Radius of gyration: 23.12 Å; chains: 1; bounding box: 58×36×52 Å

Secondary structure (DSSP, 8-state):
--------S---------------S---GGGSGGG--HHHHHHHHHTTHHHHHHHHT-HHHHHHHHHHHHHHT-HHHHHHHHHHTTS---HHHHHHHHT--HHHHHHHHHHHHHTTS--------